Protein AF-W1XJE3-F1 (afdb_monomer_lite)

pLDDT: mean 76.49, std 10.12, range [38.47, 88.75]

Secondary structure (DSSP, 8-state):
-----HHHHHHHHHHHHHHHTTS-TT-----EEEEEE-TTSEEEEEEEEEETTEEEEEEEEEE-S--

Radius of gyration: 13.57 Å; chains: 1; bounding box: 30×26×39 Å

InterPro domains:
  IPR003489 Ribosome hibernation promoting factor/RaiA [PF02482] (1-66)
  IPR003489 Ribosome hibernation promoting factor/RaiA [TIGR00741] (1-66)
  IPR003489 Ribosome hibernation promoting factor/RaiA [cd00552] (1-66)
  IPR036567 Ribosome hibernation promotion factor-like [G3DSA:3.30.160.100] (1-67)
  IPR036567 Ribosome hibernation promotion factor-like [SSF69754] (1-66)

Structure (mmCIF, N/CA/C/O backbone):
data_AF-W1XJE3-F1
#
_entry.id   AF-W1XJE3-F1
#
loop_
_atom_site.group_PDB
_atom_site.id
_atom_site.type_symbol
_atom_site.label_atom_id
_atom_site.label_alt_id
_atom_site.label_comp_id
_atom_site.label_asym_id
_atom_site.label_entity_id
_atom_site.label_seq_id
_atom_site.pdbx_PDB_ins_code
_atom_site.Cartn_x
_atom_site.Cartn_y
_atom_site.Cartn_z
_atom_site.occupancy
_atom_site.B_iso_or_equiv
_atom_site.auth_seq_id
_atom_site.auth_comp_id
_atom_site.auth_asym_id
_atom_site.auth_atom_id
_atom_site.pdbx_PDB_model_num
ATOM 1 N N . ASN A 1 1 ? 11.950 -14.177 -8.072 1.00 53.38 1 ASN A N 1
ATOM 2 C CA . ASN A 1 1 ? 11.477 -13.069 -7.220 1.00 53.38 1 ASN A CA 1
ATOM 3 C C . ASN A 1 1 ? 12.041 -11.774 -7.757 1.00 53.38 1 ASN A C 1
ATOM 5 O O . ASN A 1 1 ? 13.234 -11.738 -8.019 1.00 53.38 1 ASN A O 1
ATOM 9 N N . LEU A 1 2 ? 11.191 -10.772 -7.990 1.00 60.47 2 LEU A N 1
ATOM 10 C CA . LEU A 1 2 ? 11.634 -9.400 -8.237 1.00 60.47 2 LEU A CA 1
ATOM 11 C C . LEU A 1 2 ? 12.015 -8.803 -6.880 1.00 60.47 2 LEU A C 1
ATOM 13 O O . LEU A 1 2 ? 11.248 -8.937 -5.927 1.00 60.47 2 LEU A O 1
ATOM 17 N N . GLU A 1 3 ? 13.194 -8.207 -6.779 1.00 66.44 3 GLU A N 1
ATOM 18 C CA . GLU A 1 3 ? 13.609 -7.512 -5.565 1.00 66.44 3 GLU A CA 1
ATOM 19 C C . GLU A 1 3 ? 12.829 -6.197 -5.469 1.00 66.44 3 GLU A C 1
ATOM 21 O O . GLU A 1 3 ? 12.829 -5.393 -6.404 1.00 66.44 3 GLU A O 1
ATOM 26 N N . VAL A 1 4 ? 12.082 -6.018 -4.378 1.00 67.25 4 VAL A N 1
ATOM 27 C CA . VAL A 1 4 ? 11.350 -4.773 -4.134 1.00 67.25 4 VAL A CA 1
ATOM 28 C C . VAL A 1 4 ? 12.380 -3.709 -3.783 1.00 67.25 4 VAL A C 1
ATOM 30 O O . VAL A 1 4 ? 13.060 -3.827 -2.767 1.00 67.25 4 VAL A O 1
ATOM 33 N N . THR A 1 5 ? 12.504 -2.682 -4.624 1.00 77.50 5 THR A N 1
ATOM 34 C CA . THR A 1 5 ? 13.382 -1.548 -4.327 1.00 77.50 5 THR A CA 1
ATOM 35 C C . THR A 1 5 ? 12.810 -0.721 -3.178 1.00 77.50 5 THR A C 1
ATOM 37 O O . THR A 1 5 ? 11.593 -0.647 -2.990 1.00 77.50 5 THR A O 1
ATOM 40 N N . GLU A 1 6 ? 13.687 -0.055 -2.431 1.00 79.56 6 GLU A N 1
ATOM 41 C CA . GLU A 1 6 ? 13.297 0.858 -1.350 1.00 79.56 6 GLU A CA 1
ATOM 42 C C . GLU A 1 6 ? 12.338 1.951 -1.852 1.00 79.56 6 GLU A C 1
ATOM 44 O O . GLU A 1 6 ? 11.282 2.162 -1.268 1.00 79.56 6 GLU A O 1
ATOM 49 N N . ALA A 1 7 ? 12.604 2.520 -3.034 1.00 74.31 7 ALA A N 1
ATOM 50 C CA . ALA A 1 7 ? 11.735 3.524 -3.651 1.00 74.31 7 ALA A CA 1
ATOM 51 C C . ALA A 1 7 ? 10.297 3.024 -3.908 1.00 74.31 7 ALA A C 1
ATOM 53 O O . ALA A 1 7 ? 9.337 3.776 -3.740 1.00 74.31 7 ALA A O 1
ATOM 54 N N . LEU A 1 8 ? 10.125 1.754 -4.300 1.00 74.12 8 LEU A N 1
ATOM 55 C CA . LEU A 1 8 ? 8.796 1.159 -4.484 1.00 74.12 8 LEU A CA 1
ATOM 56 C C . LEU A 1 8 ? 8.097 0.926 -3.143 1.00 74.12 8 LEU A C 1
ATOM 58 O O . LEU A 1 8 ? 6.883 1.112 -3.047 1.00 74.12 8 LEU A O 1
ATOM 62 N N . ARG A 1 9 ? 8.853 0.546 -2.108 1.00 78.94 9 ARG A N 1
ATOM 63 C CA . ARG A 1 9 ? 8.333 0.394 -0.747 1.00 78.94 9 ARG A CA 1
ATOM 64 C C . ARG A 1 9 ? 7.824 1.729 -0.210 1.00 78.94 9 ARG A C 1
ATOM 66 O O . ARG A 1 9 ? 6.673 1.803 0.215 1.00 78.94 9 ARG A O 1
ATOM 73 N N . ASP A 1 10 ? 8.636 2.774 -0.302 1.00 82.69 10 ASP A N 1
ATOM 74 C CA . ASP A 1 10 ? 8.302 4.110 0.192 1.00 82.69 10 ASP A CA 1
ATOM 75 C C . ASP A 1 10 ? 7.112 4.712 -0.559 1.00 82.69 10 ASP A C 1
ATOM 77 O O . ASP A 1 10 ? 6.212 5.291 0.054 1.00 82.69 10 ASP A O 1
ATOM 81 N N . TYR A 1 11 ? 7.040 4.508 -1.882 1.00 78.19 11 TYR A N 1
ATOM 82 C CA . TYR A 1 11 ? 5.882 4.921 -2.674 1.00 78.19 11 TYR A CA 1
ATOM 83 C C . TYR A 1 11 ? 4.588 4.304 -2.133 1.00 78.19 11 TYR A C 1
ATOM 85 O O . TYR A 1 11 ? 3.611 5.023 -1.917 1.00 78.19 11 TYR A O 1
ATOM 93 N N . VAL A 1 12 ? 4.581 2.996 -1.864 1.00 77.06 12 VAL A N 1
ATOM 94 C CA . VAL A 1 12 ? 3.397 2.307 -1.336 1.00 77.06 12 VAL A CA 1
ATOM 95 C C . VAL A 1 12 ? 3.054 2.791 0.073 1.00 77.06 12 VAL A C 1
ATOM 97 O O . VAL A 1 12 ? 1.893 3.114 0.324 1.00 77.06 12 VAL A O 1
ATOM 100 N N . VAL A 1 13 ? 4.040 2.911 0.967 1.00 81.06 13 VAL A N 1
ATOM 101 C CA . VAL A 1 13 ? 3.831 3.405 2.341 1.00 81.06 13 VAL A CA 1
ATOM 102 C C . VAL A 1 13 ? 3.214 4.806 2.326 1.00 81.06 13 VAL A C 1
ATOM 104 O O . VAL A 1 13 ? 2.160 5.010 2.923 1.00 81.06 13 VAL A O 1
ATOM 107 N N . SER A 1 14 ? 3.758 5.733 1.530 1.00 82.81 14 SER A N 1
ATOM 108 C CA . SER A 1 14 ? 3.239 7.108 1.427 1.00 82.81 14 SER A CA 1
ATOM 109 C C . SER A 1 14 ? 1.788 7.194 0.925 1.00 82.81 14 SER A C 1
ATOM 111 O O . SER A 1 14 ? 1.072 8.164 1.190 1.00 82.81 14 SER A O 1
ATOM 113 N N . LYS A 1 15 ? 1.328 6.201 0.151 1.00 77.81 15 LYS A N 1
ATOM 114 C CA . LYS A 1 15 ? -0.063 6.118 -0.320 1.00 77.81 15 LYS A CA 1
ATOM 115 C C . LYS A 1 15 ? -0.976 5.570 0.771 1.00 77.81 15 LYS A 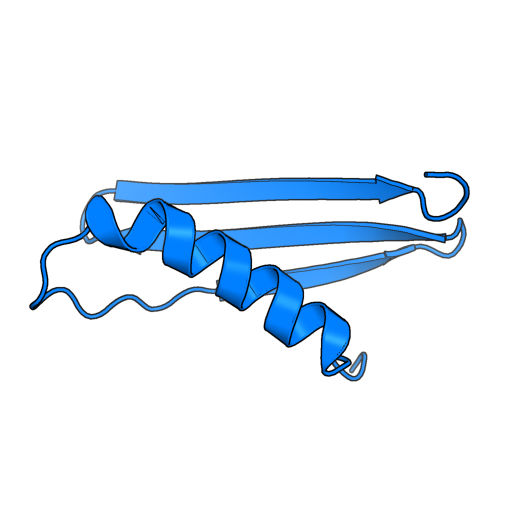C 1
ATOM 117 O O . LYS A 1 15 ? -2.096 6.062 0.899 1.00 77.81 15 LYS A O 1
ATOM 122 N N . LEU A 1 16 ? -0.498 4.598 1.548 1.00 77.88 16 LEU A N 1
ATOM 123 C CA . LEU A 1 16 ? -1.227 4.027 2.680 1.00 77.88 16 LEU A CA 1
ATOM 124 C C . LEU A 1 16 ? -1.419 5.057 3.804 1.00 77.88 16 LEU A C 1
ATOM 126 O O . LEU A 1 16 ? -2.536 5.203 4.292 1.00 77.88 16 LEU A O 1
ATOM 130 N N . GLU A 1 17 ? -0.404 5.862 4.120 1.00 83.25 17 GLU A N 1
ATOM 131 C CA . GLU A 1 17 ? -0.498 6.946 5.118 1.00 83.25 17 GLU A CA 1
ATOM 132 C C . GLU A 1 17 ? -1.622 7.951 4.799 1.00 83.25 17 GLU A C 1
ATOM 134 O O . GLU A 1 17 ? -2.334 8.430 5.679 1.00 83.25 17 GLU A O 1
ATOM 139 N N . LYS A 1 18 ? -1.869 8.246 3.514 1.00 82.88 18 LYS A N 1
ATOM 140 C CA . LYS A 1 18 ? -2.939 9.182 3.103 1.00 82.88 18 LYS A CA 1
ATOM 141 C C . LYS A 1 18 ? -4.340 8.677 3.421 1.00 82.88 18 LYS A C 1
ATOM 143 O O . LYS A 1 18 ? -5.262 9.489 3.566 1.00 82.88 18 LYS A O 1
ATOM 148 N N . ILE A 1 19 ? -4.506 7.358 3.461 1.00 78.38 19 ILE A N 1
ATOM 149 C CA . ILE A 1 19 ? -5.784 6.715 3.749 1.00 78.38 19 ILE A CA 1
ATOM 150 C C . ILE A 1 19 ? -5.881 6.216 5.193 1.00 78.38 19 ILE A C 1
ATOM 152 O O . ILE A 1 19 ? -6.970 5.840 5.610 1.00 78.38 19 ILE A O 1
ATOM 156 N N . GLU A 1 20 ? -4.795 6.292 5.968 1.00 79.12 20 GLU A N 1
ATOM 157 C CA . GLU A 1 20 ? -4.731 5.870 7.371 1.00 79.12 20 GLU A CA 1
ATOM 158 C C . GLU A 1 20 ? -5.840 6.502 8.224 1.00 79.12 20 GLU A C 1
ATOM 160 O O . GLU A 1 20 ? -6.508 5.819 8.992 1.00 79.12 20 GLU A O 1
ATOM 165 N N . LYS A 1 21 ? -6.141 7.785 7.986 1.00 82.75 21 LYS A N 1
ATOM 166 C CA . LYS A 1 21 ? -7.226 8.529 8.654 1.00 82.75 21 LYS A CA 1
ATOM 167 C C . LYS A 1 21 ? -8.636 7.949 8.466 1.00 82.75 21 LYS A C 1
ATOM 169 O O . LYS A 1 21 ? -9.564 8.411 9.125 1.00 82.75 21 LYS A O 1
ATOM 174 N N . TYR A 1 22 ? -8.829 7.036 7.513 1.00 81.31 22 TYR A N 1
ATOM 175 C CA . TYR A 1 22 ? -10.111 6.371 7.271 1.00 81.31 22 TYR A CA 1
ATOM 176 C C . TYR A 1 22 ? -10.242 5.043 8.030 1.00 81.31 22 TYR A C 1
ATOM 178 O O . TYR A 1 22 ? -11.322 4.454 8.013 1.00 81.31 22 TYR A O 1
ATOM 186 N N . PHE A 1 23 ? -9.179 4.582 8.691 1.00 79.56 23 PHE A N 1
ATOM 187 C CA . PHE A 1 23 ? -9.176 3.367 9.501 1.00 79.56 23 PHE A CA 1
ATOM 188 C C . PHE A 1 23 ? -9.260 3.696 10.994 1.00 79.56 23 PHE A C 1
ATOM 190 O O . PHE A 1 23 ? -8.942 4.804 11.428 1.00 79.56 23 PHE A O 1
ATOM 197 N N . GLN A 1 24 ? -9.738 2.737 11.788 1.00 80.69 24 GLN A N 1
ATOM 198 C CA . GLN A 1 24 ? -9.761 2.872 13.246 1.00 80.69 24 GLN A CA 1
ATOM 199 C C . GLN A 1 24 ? -8.362 2.595 13.814 1.00 80.69 24 GLN A C 1
ATOM 201 O O . GLN A 1 24 ? -7.639 1.753 13.290 1.00 80.69 24 GLN A O 1
ATOM 206 N N . ALA A 1 25 ? -7.975 3.302 14.879 1.00 72.56 25 ALA A N 1
ATOM 207 C CA . ALA A 1 25 ? -6.617 3.241 15.435 1.00 72.56 25 ALA A CA 1
ATOM 208 C C . ALA A 1 25 ? -6.230 1.855 15.993 1.00 72.56 25 ALA A C 1
ATOM 210 O O . ALA A 1 25 ? -5.051 1.541 16.108 1.00 72.56 25 ALA A O 1
ATOM 211 N N . ASP A 1 26 ? -7.217 1.039 16.351 1.00 73.12 26 ASP A N 1
ATOM 212 C CA . ASP A 1 26 ? -7.087 -0.328 16.853 1.00 73.12 26 ASP A CA 1
ATOM 213 C C . ASP A 1 26 ? -7.275 -1.396 15.761 1.00 73.12 26 ASP A C 1
ATOM 215 O O . ASP A 1 26 ? -7.215 -2.595 16.042 1.00 73.12 26 ASP A O 1
ATOM 219 N N . GLN A 1 27 ? -7.482 -0.984 14.508 1.00 74.38 27 GLN A N 1
ATOM 220 C CA . GLN A 1 27 ? -7.651 -1.900 13.391 1.00 74.38 27 GLN A CA 1
ATOM 221 C C . GLN A 1 27 ? -6.287 -2.331 12.846 1.00 74.38 27 GLN A C 1
ATOM 223 O O . GLN A 1 27 ? -5.580 -1.555 12.207 1.00 74.38 27 GLN A O 1
ATOM 228 N N . GLU A 1 28 ? -5.923 -3.594 13.064 1.00 73.25 28 GLU A N 1
ATOM 229 C CA . GLU A 1 28 ? -4.749 -4.182 12.420 1.00 73.25 28 GLU A CA 1
ATOM 230 C C . GLU A 1 28 ? -5.040 -4.407 10.926 1.00 73.25 28 GLU A C 1
ATOM 232 O O . GLU A 1 28 ? -5.995 -5.097 10.555 1.00 73.25 28 GLU A O 1
ATOM 237 N N . LEU A 1 29 ? -4.236 -3.788 10.057 1.00 76.81 29 LEU A N 1
ATOM 238 C CA . LEU A 1 29 ? -4.407 -3.824 8.604 1.00 76.81 29 LEU A CA 1
ATOM 239 C C . LEU A 1 29 ? -3.291 -4.639 7.950 1.00 76.81 29 LEU A C 1
ATOM 241 O O . LEU A 1 29 ? -2.125 -4.255 7.996 1.00 76.81 29 LEU A O 1
ATOM 245 N N . ASP A 1 30 ? -3.657 -5.725 7.267 1.00 82.62 30 ASP A N 1
ATOM 246 C CA . ASP A 1 30 ? -2.738 -6.497 6.421 1.00 82.62 30 ASP A CA 1
ATOM 247 C C . ASP A 1 30 ? -2.853 -6.027 4.962 1.00 82.62 30 ASP A C 1
ATOM 249 O O . ASP A 1 30 ? -3.759 -6.426 4.225 1.00 82.62 30 ASP A O 1
ATOM 253 N N . ALA A 1 31 ? -1.951 -5.142 4.533 1.00 83.75 31 ALA A N 1
ATOM 254 C CA . ALA A 1 31 ? -1.905 -4.672 3.153 1.00 83.75 31 ALA A CA 1
ATOM 255 C C . ALA A 1 31 ? -1.092 -5.629 2.269 1.00 83.75 31 ALA A C 1
ATOM 257 O O . ALA A 1 31 ? 0.123 -5.770 2.406 1.00 83.75 31 ALA A O 1
ATOM 258 N N . ARG A 1 32 ? -1.755 -6.231 1.279 1.00 86.12 32 ARG A N 1
ATOM 259 C CA . ARG A 1 32 ? -1.122 -7.098 0.280 1.00 86.12 32 ARG A CA 1
ATOM 260 C C . ARG A 1 32 ? -0.811 -6.318 -0.977 1.00 86.12 32 ARG A C 1
ATOM 262 O O . ARG A 1 32 ? -1.712 -5.797 -1.629 1.00 86.12 32 ARG A O 1
ATOM 269 N N . VAL A 1 33 ? 0.465 -6.293 -1.339 1.00 82.75 33 VAL A N 1
ATOM 270 C CA . VAL A 1 33 ? 0.968 -5.544 -2.490 1.00 82.75 33 VAL A CA 1
ATOM 271 C C . VAL A 1 33 ? 1.516 -6.519 -3.524 1.00 82.75 33 VAL A C 1
ATOM 273 O O . VAL A 1 33 ? 2.363 -7.357 -3.215 1.00 82.75 33 VAL A O 1
ATOM 276 N N . ASN A 1 34 ? 1.043 -6.411 -4.761 1.00 84.81 34 ASN A N 1
ATOM 277 C CA . ASN A 1 34 ? 1.547 -7.163 -5.900 1.00 84.81 34 ASN A CA 1
ATOM 278 C C . ASN A 1 34 ? 2.143 -6.195 -6.923 1.00 84.81 34 ASN A C 1
ATOM 280 O O . ASN A 1 34 ? 1.450 -5.307 -7.415 1.00 84.81 34 ASN A O 1
ATOM 284 N N . LEU A 1 35 ? 3.422 -6.375 -7.248 1.00 78.31 35 LEU A N 1
ATOM 285 C CA . LEU A 1 35 ? 4.108 -5.586 -8.265 1.00 78.31 35 LEU A CA 1
ATOM 286 C 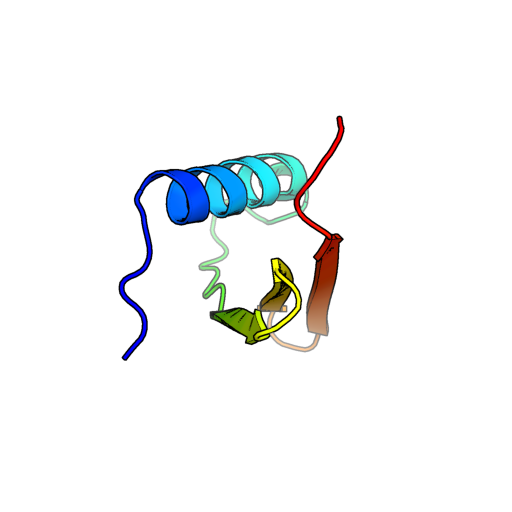C . LEU A 1 35 ? 4.424 -6.465 -9.471 1.00 78.31 35 LEU A C 1
ATOM 288 O O . LEU A 1 35 ? 5.045 -7.523 -9.343 1.00 78.31 35 LEU A O 1
ATOM 292 N N . LYS A 1 36 ? 4.021 -6.003 -10.654 1.00 79.62 36 LYS A N 1
ATOM 293 C CA . LYS A 1 36 ? 4.332 -6.630 -11.939 1.00 79.62 36 LYS A CA 1
ATOM 294 C C . LYS A 1 36 ? 5.016 -5.615 -12.838 1.00 79.62 36 LYS A C 1
ATOM 296 O O . LYS A 1 36 ? 4.424 -4.603 -13.194 1.00 79.62 36 LYS A O 1
ATOM 301 N N . VAL A 1 37 ? 6.250 -5.909 -13.227 1.00 75.12 37 VAL A N 1
ATOM 302 C CA . VAL A 1 37 ? 6.994 -5.120 -14.213 1.00 75.12 37 VAL A CA 1
ATOM 303 C C . VAL A 1 37 ? 6.925 -5.846 -15.550 1.00 75.12 37 VAL A C 1
ATOM 305 O O . VAL A 1 37 ? 7.300 -7.015 -15.649 1.00 75.12 37 VAL A O 1
ATOM 308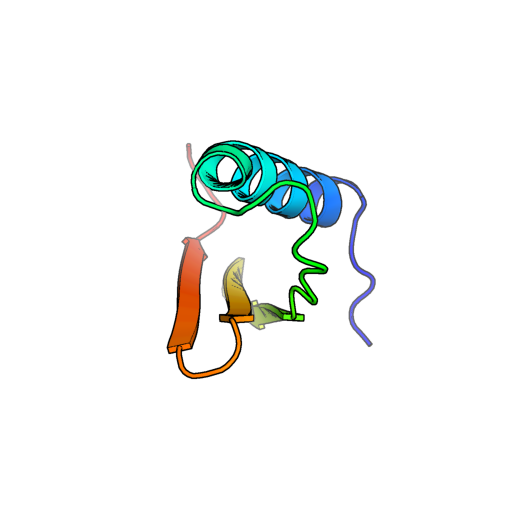 N N . TYR A 1 38 ? 6.422 -5.167 -16.575 1.00 74.75 38 TYR A N 1
ATOM 309 C CA . TYR A 1 38 ? 6.353 -5.683 -17.938 1.00 74.75 38 TYR A CA 1
ATOM 310 C C . TYR A 1 38 ? 7.585 -5.257 -18.741 1.00 74.75 38 TYR A C 1
ATOM 312 O O . TYR A 1 38 ? 8.232 -4.254 -18.444 1.00 74.75 38 TYR A O 1
ATOM 320 N N . ARG A 1 39 ? 7.902 -6.015 -19.801 1.00 70.69 39 ARG A N 1
ATOM 321 C CA . ARG A 1 39 ? 9.067 -5.750 -20.673 1.00 70.69 39 ARG A CA 1
ATOM 322 C C . ARG A 1 39 ? 9.011 -4.369 -21.338 1.00 70.69 39 ARG A C 1
ATOM 324 O O . ARG A 1 39 ? 10.052 -3.808 -21.650 1.00 70.69 39 ARG A O 1
ATOM 331 N N . GLU A 1 40 ? 7.816 -3.809 -21.495 1.00 71.88 40 GLU A N 1
ATOM 332 C CA . GLU A 1 40 ? 7.547 -2.496 -22.097 1.00 71.88 40 GLU A CA 1
ATOM 333 C C . GLU A 1 40 ? 7.671 -1.334 -21.092 1.00 71.88 40 GLU A C 1
ATOM 335 O O . GLU A 1 40 ? 6.986 -0.326 -21.221 1.00 71.88 40 GLU A O 1
ATOM 340 N N . LYS A 1 41 ? 8.497 -1.487 -20.044 1.00 68.44 41 LYS A N 1
ATOM 341 C CA . LYS A 1 41 ? 8.712 -0.490 -18.969 1.00 68.44 41 LYS A CA 1
ATOM 342 C C . LYS A 1 41 ? 7.443 -0.026 -18.243 1.00 68.44 41 LYS A C 1
ATOM 344 O O . LYS A 1 41 ? 7.442 0.975 -17.536 1.00 68.44 41 LYS A O 1
ATOM 349 N N . THR A 1 42 ? 6.361 -0.778 -18.386 1.00 69.38 42 THR A N 1
ATOM 350 C CA . THR A 1 42 ? 5.134 -0.532 -17.640 1.00 69.38 42 THR A CA 1
ATOM 351 C C . TH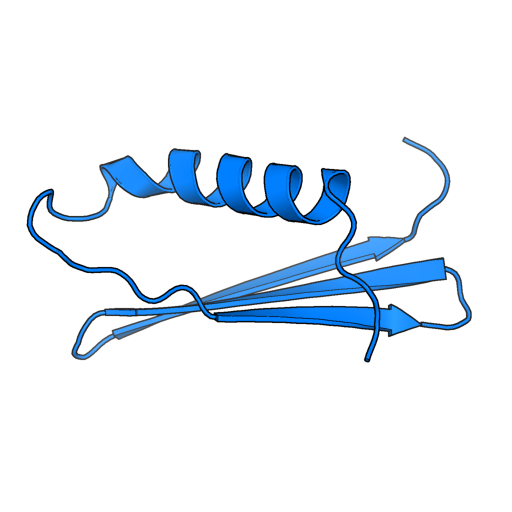R A 1 42 ? 5.219 -1.285 -16.320 1.00 69.38 42 THR A C 1
ATOM 353 O O . THR A 1 42 ? 5.436 -2.500 -16.305 1.00 69.38 42 THR A O 1
ATOM 356 N N . ALA A 1 43 ? 5.052 -0.575 -15.213 1.00 73.06 43 ALA A N 1
ATOM 357 C CA . ALA A 1 43 ? 4.931 -1.146 -13.885 1.00 73.06 43 ALA A CA 1
ATOM 358 C C . ALA A 1 43 ? 3.465 -1.092 -13.456 1.00 73.06 43 ALA A C 1
ATOM 360 O O . ALA A 1 43 ? 2.831 -0.042 -13.479 1.00 73.06 43 ALA A O 1
AT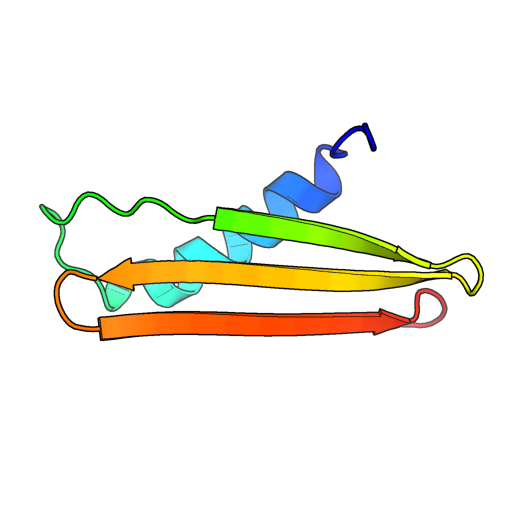OM 361 N N . LYS A 1 44 ? 2.925 -2.239 -13.061 1.00 81.62 44 LYS A N 1
ATOM 362 C CA . LYS A 1 44 ? 1.595 -2.354 -12.478 1.00 81.62 44 LYS A CA 1
ATOM 363 C C . LYS A 1 44 ? 1.732 -2.692 -11.005 1.00 81.62 44 LYS A C 1
ATOM 365 O O . LYS A 1 44 ? 2.384 -3.677 -10.654 1.00 81.62 44 LYS A O 1
ATOM 370 N N . VAL A 1 45 ? 1.101 -1.887 -10.166 1.00 81.94 45 VAL A N 1
ATOM 371 C CA . VAL A 1 45 ? 1.010 -2.095 -8.725 1.00 81.94 45 VAL A CA 1
ATOM 372 C C . VAL A 1 45 ? -0.447 -2.359 -8.381 1.00 81.94 45 VAL A C 1
ATOM 374 O O . VAL A 1 45 ? -1.333 -1.597 -8.750 1.00 81.94 45 VAL A O 1
ATOM 377 N N . GLU A 1 46 ? -0.697 -3.449 -7.671 1.00 85.31 46 GLU A N 1
ATOM 378 C CA . GLU A 1 46 ? -2.000 -3.778 -7.107 1.00 85.31 46 GLU A CA 1
ATOM 379 C C . GLU A 1 46 ? -1.870 -3.835 -5.587 1.00 85.31 46 GLU A C 1
ATOM 381 O O . GLU A 1 46 ? -1.018 -4.551 -5.061 1.00 85.31 46 GLU A O 1
ATOM 386 N N . VAL A 1 47 ? -2.718 -3.097 -4.878 1.00 85.81 47 VAL A N 1
ATOM 387 C CA . VAL A 1 47 ? -2.795 -3.103 -3.415 1.00 85.81 47 VAL A CA 1
ATOM 388 C C . VAL A 1 47 ? -4.166 -3.624 -3.010 1.00 85.81 47 VAL A C 1
ATOM 390 O O . VAL A 1 47 ? -5.187 -3.160 -3.511 1.00 85.81 47 VAL A O 1
ATOM 393 N N . THR A 1 48 ? -4.200 -4.595 -2.103 1.00 88.75 48 THR A N 1
ATOM 394 C CA . THR A 1 48 ? -5.424 -5.158 -1.530 1.00 88.75 48 THR A CA 1
ATOM 395 C C . THR A 1 48 ? -5.353 -5.102 -0.009 1.00 88.75 48 THR A C 1
ATOM 397 O O . THR A 1 48 ? -4.389 -5.591 0.570 1.00 88.75 48 THR A O 1
ATOM 400 N N . ILE A 1 49 ? -6.383 -4.557 0.635 1.00 87.50 49 ILE A N 1
ATOM 401 C CA . ILE A 1 49 ? -6.502 -4.465 2.095 1.00 87.50 49 ILE A CA 1
ATOM 402 C C . ILE A 1 49 ? -7.844 -5.097 2.504 1.00 87.50 49 ILE A C 1
ATOM 404 O O . ILE A 1 49 ? -8.898 -4.555 2.156 1.00 87.50 49 ILE A O 1
ATOM 408 N N . PRO A 1 50 ? -7.849 -6.246 3.199 1.00 86.25 50 PRO A N 1
ATOM 409 C CA . PRO A 1 50 ? -9.058 -6.827 3.761 1.00 86.25 50 PRO A CA 1
ATOM 410 C C . PRO A 1 50 ? -9.434 -6.114 5.070 1.00 86.25 50 PRO A C 1
ATOM 412 O O . PRO A 1 50 ? -8.628 -6.002 5.986 1.00 86.25 50 PRO A O 1
ATOM 415 N N . LEU A 1 51 ? -10.681 -5.659 5.164 1.00 83.56 51 LEU A N 1
ATOM 416 C CA . LEU A 1 51 ? -11.287 -4.976 6.310 1.00 83.56 51 LEU A CA 1
ATOM 417 C C . LEU A 1 51 ? -12.506 -5.771 6.784 1.00 83.56 51 LEU A C 1
ATOM 419 O O . LEU A 1 51 ? -13.653 -5.384 6.545 1.00 83.56 51 LEU A O 1
ATOM 423 N N . GLY A 1 52 ? -12.273 -6.925 7.407 1.00 81.12 52 GLY A N 1
ATOM 424 C CA . GLY A 1 52 ? -13.352 -7.811 7.850 1.00 81.12 52 GLY A CA 1
ATOM 425 C C . GLY A 1 52 ? -14.266 -8.227 6.690 1.00 81.12 52 GLY A C 1
ATOM 426 O O . GLY A 1 52 ? -13.896 -9.077 5.884 1.00 81.12 52 GLY A O 1
ATOM 427 N N . SER A 1 53 ? -15.459 -7.631 6.603 1.00 82.94 53 SER A N 1
ATOM 428 C CA . SER A 1 53 ? -16.462 -7.913 5.565 1.00 82.94 53 SER A CA 1
ATOM 429 C C . SER A 1 53 ? -16.251 -7.167 4.241 1.00 82.94 53 SER A C 1
ATOM 431 O O . SER A 1 53 ? -16.924 -7.482 3.260 1.00 82.94 53 SER A O 1
ATOM 433 N N . ILE A 1 54 ? -15.340 -6.191 4.184 1.00 83.38 54 ILE A N 1
ATOM 434 C CA . ILE A 1 54 ? -15.062 -5.388 2.983 1.00 83.38 54 ILE A CA 1
ATOM 435 C C . ILE A 1 54 ? -13.617 -5.622 2.542 1.00 83.38 54 ILE A C 1
ATOM 437 O O . ILE A 1 54 ? -12.734 -5.846 3.358 1.00 83.38 54 ILE A O 1
ATOM 441 N N . THR A 1 55 ? -13.348 -5.572 1.238 1.00 86.94 55 THR A N 1
ATOM 442 C CA . THR 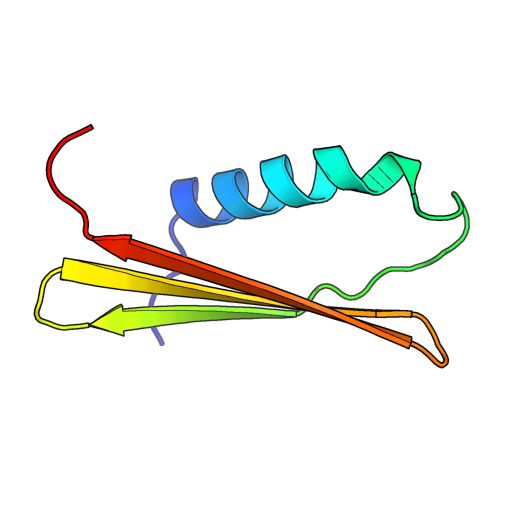A 1 55 ? -11.980 -5.560 0.701 1.00 86.94 55 THR A CA 1
ATOM 443 C C . THR A 1 55 ? -11.768 -4.288 -0.102 1.00 86.94 55 THR A C 1
ATOM 445 O O . THR A 1 55 ? -12.490 -4.038 -1.066 1.00 86.94 55 THR A O 1
ATOM 448 N N . LEU A 1 56 ? -10.766 -3.497 0.276 1.00 85.25 56 LEU A N 1
ATOM 449 C CA . LEU A 1 56 ? -10.302 -2.377 -0.532 1.00 85.25 56 LEU A CA 1
ATOM 450 C C . LEU A 1 56 ? -9.270 -2.879 -1.532 1.00 85.25 56 LEU A C 1
ATOM 452 O O . LEU A 1 56 ? -8.339 -3.597 -1.167 1.00 85.25 56 LEU A O 1
ATOM 456 N N . ARG A 1 57 ? -9.427 -2.490 -2.794 1.00 87.62 57 ARG A N 1
ATOM 457 C CA . ARG A 1 57 ? -8.484 -2.807 -3.862 1.00 87.62 57 ARG A CA 1
ATOM 458 C C . ARG A 1 57 ? -8.186 -1.556 -4.670 1.00 87.62 57 ARG A C 1
ATOM 460 O O . ARG A 1 57 ? -9.108 -0.871 -5.102 1.00 87.62 57 ARG A O 1
ATOM 467 N N . ALA A 1 58 ? -6.904 -1.301 -4.887 1.00 83.31 58 ALA A N 1
ATOM 468 C CA . ALA A 1 58 ? -6.410 -0.253 -5.761 1.00 83.31 58 ALA A CA 1
ATOM 469 C C . ALA A 1 58 ? -5.436 -0.852 -6.774 1.00 83.31 58 ALA A C 1
ATOM 471 O O . ALA A 1 58 ? -4.645 -1.736 -6.448 1.00 83.31 58 ALA A O 1
ATOM 472 N N . GLU A 1 59 ? -5.500 -0.356 -8.001 1.00 82.94 59 GLU A N 1
ATOM 473 C CA . GLU A 1 59 ? -4.604 -0.724 -9.085 1.00 82.94 59 GLU A CA 1
ATOM 474 C C . GLU A 1 59 ? -4.061 0.559 -9.706 1.00 82.94 59 GLU A C 1
ATOM 476 O O . GLU A 1 59 ? -4.833 1.463 -10.022 1.00 82.94 59 GLU A O 1
ATOM 481 N N . ASP A 1 60 ? -2.745 0.630 -9.864 1.00 80.25 60 ASP A N 1
ATOM 482 C CA . ASP A 1 60 ? -2.061 1.720 -10.547 1.00 80.25 60 ASP A CA 1
ATOM 483 C C . ASP A 1 60 ? -1.139 1.135 -11.618 1.00 80.25 60 ASP A C 1
ATOM 485 O O . ASP A 1 60 ? -0.433 0.146 -11.388 1.00 80.25 60 ASP A O 1
ATOM 489 N N . VAL A 1 61 ? -1.167 1.729 -12.806 1.00 77.94 61 VAL A N 1
ATOM 490 C CA . VAL A 1 61 ? -0.325 1.337 -13.936 1.00 77.94 61 VAL A CA 1
ATOM 491 C C . VAL A 1 61 ? 0.486 2.557 -14.327 1.00 77.94 61 VAL A C 1
ATOM 493 O O . VAL A 1 61 ? -0.037 3.496 -14.920 1.00 77.94 61 VAL A O 1
ATOM 496 N N . SER A 1 62 ? 1.774 2.527 -14.007 1.00 71.19 62 SER A N 1
ATOM 497 C CA . SER A 1 62 ? 2.717 3.556 -14.415 1.00 71.19 62 SER A CA 1
ATOM 498 C C . SER A 1 62 ? 3.462 3.087 -15.659 1.00 71.19 62 SER A C 1
ATOM 500 O O . SER A 1 62 ? 4.138 2.055 -15.640 1.00 71.19 62 SER A O 1
ATOM 502 N N . GLN A 1 63 ? 3.329 3.828 -16.756 1.00 64.31 63 GLN A N 1
ATOM 503 C CA . GLN A 1 63 ? 4.276 3.747 -17.860 1.00 64.31 63 GLN A CA 1
ATOM 504 C C . GLN A 1 63 ? 5.443 4.657 -17.500 1.00 64.31 63 GLN A C 1
ATOM 506 O O . GLN A 1 63 ? 5.315 5.878 -17.546 1.00 64.31 63 GLN A O 1
ATOM 511 N N . ASP A 1 64 ? 6.568 4.076 -17.094 1.00 59.25 64 ASP A N 1
ATOM 512 C CA . ASP A 1 64 ? 7.765 4.878 -16.889 1.00 59.25 64 ASP A CA 1
ATOM 513 C C . ASP A 1 64 ? 8.248 5.355 -18.264 1.00 59.25 64 ASP A C 1
ATOM 515 O O . ASP A 1 64 ? 8.670 4.535 -19.087 1.00 59.25 64 ASP A O 1
ATOM 519 N N . MET A 1 65 ? 8.077 6.652 -18.546 1.00 45.41 65 MET A N 1
ATOM 520 C CA . MET A 1 65 ? 9.107 7.589 -19.030 1.00 45.41 65 MET A CA 1
ATOM 521 C C . MET A 1 65 ? 8.426 8.913 -19.436 1.00 45.41 65 MET A C 1
ATOM 523 O O . MET A 1 65 ? 7.766 8.942 -20.465 1.00 45.41 65 MET A O 1
ATOM 527 N N . TYR A 1 66 ? 8.655 9.985 -18.662 1.00 38.47 66 TYR A N 1
ATOM 528 C CA . TYR A 1 66 ? 8.141 11.377 -18.755 1.00 38.47 66 TYR A CA 1
ATOM 529 C C . TYR A 1 66 ? 7.000 11.724 -17.781 1.00 38.47 66 TYR A C 1
ATOM 531 O O . TYR A 1 66 ? 5.822 11.740 -18.136 1.00 38.47 66 TYR A O 1
ATOM 539 N N . GLY A 1 67 ? 7.394 12.057 -16.547 1.00 45.03 67 GLY A N 1
ATOM 540 C CA . GLY A 1 67 ? 6.792 13.192 -15.839 1.00 45.03 67 GLY A CA 1
ATOM 541 C C . GLY A 1 67 ? 7.366 14.509 -16.353 1.00 45.03 67 GLY A C 1
ATOM 542 O O . GLY A 1 67 ? 8.466 14.467 -16.956 1.00 45.03 67 GLY A O 1
#

Foldseek 3Di:
DDDQDPVNVVVVVVVVVVCVVVDDPPDDWDKDWDWDQDPQQKIKIWIWIDDPVDIDIDIDIDRDDDD

Organism: NCBI:txid408170

Sequence (67 aa):
NLEVTEALRDYVVSKLEKIEKYFQADQELDARVNLKVYREKTAKVEVTIPLGSITLRAEDVSQDMYG